Protein AF-A0A7Z0EJN1-F1 (afdb_monomer_lite)

Sequence (148 aa):
MDVLSELPLPDVAKEWEETRWDRFATDDEQQLLRGDILTHTDIHHNNVLVSPVRMWVVDWEWPTRGSEAITPSALAVQLVAAGHSPAGAEGWLASGRVWKRCGREALNAFARANARMNRRFAGLRPDEQWLEAMAVAAESWSEHLERR
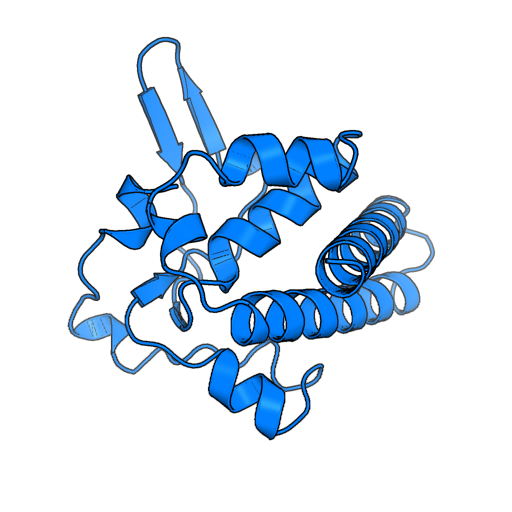
InterPro domains:
  IPR011009 Protein kinase-like domain superfamily [SSF56112] (21-67)

Secondary structure (DSSP, 8-state):
-HHHHTS---GGGTT-B--TTGGGS-HHHHHHH--SEEE-----GGGEEE-SS-EEE--TTS-EEE-TTHHHHHHHHHHHHTT--HHHHHHHHTTSHHHHHS-HHHHHHHHHHHHHHHHHHHHH-TT-HHHHHHHHHHHHHHHHHHT-

pLDDT: mean 94.11, std 5.18, range [67.44, 98.75]

Radius of gyration: 14.67 Å; chains: 1; bounding box: 41×35×40 Å

Foldseek 3Di:
DQVQQPDAQDPVQQPQWDCPLVVLFDPVLSVLFAAATKDQQPDADVQWDDDPVDIGGDDSVRIHHTHLLRRLLVQLLRVVLVPDQLVRSCVVVVVHPSSVPRDLSNNLSNLRSQLSVLVVVCVVPVVPVSSVSSNVSSVSNNVVSVVD

Structure (mmCIF, N/CA/C/O backbone):
data_AF-A0A7Z0EJN1-F1
#
_entry.id   AF-A0A7Z0EJN1-F1
#
loop_
_atom_site.group_PDB
_atom_site.id
_atom_site.type_symbol
_atom_site.label_atom_id
_atom_site.label_alt_id
_atom_site.label_comp_id
_atom_site.label_asym_id
_atom_site.label_entity_id
_atom_site.label_seq_id
_atom_site.pdbx_PDB_ins_code
_atom_site.Cartn_x
_atom_site.Cartn_y
_atom_site.Cartn_z
_atom_site.occupancy
_atom_site.B_iso_or_equiv
_atom_site.auth_seq_id
_atom_site.auth_comp_id
_atom_site.auth_asym_id
_atom_site.auth_atom_id
_atom_site.pdbx_PDB_model_num
ATOM 1 N N . MET A 1 1 ? 9.449 2.425 -7.192 1.00 67.44 1 MET A N 1
ATOM 2 C CA . MET A 1 1 ? 8.091 1.891 -7.420 1.00 67.44 1 MET A CA 1
ATOM 3 C C . MET A 1 1 ? 7.922 1.383 -8.835 1.00 67.44 1 MET A C 1
ATOM 5 O O . MET A 1 1 ? 7.651 0.204 -8.970 1.00 67.44 1 MET A O 1
ATOM 9 N N . ASP A 1 2 ? 8.181 2.199 -9.859 1.00 78.12 2 ASP A N 1
ATOM 10 C CA . ASP A 1 2 ? 7.973 1.793 -11.261 1.00 78.12 2 ASP A CA 1
ATOM 11 C C . ASP A 1 2 ? 8.635 0.467 -11.645 1.00 78.12 2 ASP A C 1
ATOM 13 O O . ASP A 1 2 ? 7.971 -0.394 -12.204 1.00 78.12 2 ASP A O 1
ATOM 17 N N . VAL A 1 3 ? 9.889 0.249 -11.238 1.00 80.31 3 VAL A N 1
ATOM 18 C CA . VAL A 1 3 ? 10.601 -1.012 -11.510 1.00 80.31 3 VAL A CA 1
ATOM 19 C C . VAL A 1 3 ? 9.893 -2.237 -10.916 1.00 80.31 3 VAL A C 1
ATOM 21 O O . VAL A 1 3 ? 9.900 -3.286 -11.543 1.00 80.31 3 VAL A O 1
ATOM 24 N N . LEU A 1 4 ? 9.279 -2.125 -9.731 1.00 77.00 4 LEU A N 1
ATOM 25 C CA . LEU A 1 4 ? 8.611 -3.257 -9.071 1.00 77.00 4 LEU A CA 1
ATOM 26 C C . LEU A 1 4 ? 7.323 -3.641 -9.790 1.00 77.00 4 LEU A C 1
ATOM 28 O O . LEU A 1 4 ? 7.067 -4.815 -10.007 1.00 77.00 4 LEU A O 1
ATOM 32 N N . SER A 1 5 ? 6.522 -2.654 -10.174 1.00 75.81 5 SER A N 1
ATOM 33 C CA . SER A 1 5 ? 5.254 -2.904 -10.863 1.00 75.81 5 SER A CA 1
ATOM 34 C C . SER A 1 5 ? 5.429 -3.225 -12.347 1.00 75.81 5 SER A C 1
ATOM 36 O O . SER A 1 5 ? 4.481 -3.657 -12.987 1.00 75.81 5 SER A O 1
ATOM 38 N N . GLU A 1 6 ? 6.613 -2.980 -12.911 1.00 84.19 6 GLU A N 1
ATOM 39 C CA . GLU A 1 6 ? 6.986 -3.407 -14.265 1.00 84.19 6 GLU A CA 1
ATOM 40 C C . GLU A 1 6 ? 7.552 -4.836 -14.291 1.00 84.19 6 GLU A C 1
ATOM 42 O O . GLU A 1 6 ? 7.814 -5.364 -15.373 1.00 84.19 6 GLU A O 1
ATOM 47 N N . LEU A 1 7 ? 7.733 -5.482 -13.130 1.00 86.50 7 LEU A N 1
ATOM 48 C CA . LEU A 1 7 ? 8.106 -6.891 -13.094 1.00 86.50 7 LEU A CA 1
ATOM 49 C C . LEU A 1 7 ? 7.006 -7.725 -13.767 1.00 86.50 7 LEU A C 1
ATOM 51 O O . LEU A 1 7 ? 5.831 -7.582 -13.416 1.00 86.50 7 LEU A O 1
ATOM 55 N N . PRO A 1 8 ? 7.362 -8.610 -14.715 1.00 90.06 8 PRO A N 1
ATOM 56 C CA . PRO A 1 8 ? 6.383 -9.505 -15.304 1.00 90.06 8 PRO A CA 1
ATOM 57 C C . PRO A 1 8 ? 5.829 -10.416 -14.213 1.00 90.06 8 PRO A C 1
ATOM 59 O O . PRO A 1 8 ? 6.583 -10.889 -13.362 1.00 90.06 8 PRO A O 1
ATOM 62 N N . LEU A 1 9 ? 4.529 -10.695 -14.266 1.00 93.38 9 LEU A N 1
ATOM 63 C CA . LEU A 1 9 ? 3.914 -11.710 -13.423 1.00 93.38 9 LEU A CA 1
ATOM 64 C C . LEU A 1 9 ? 4.461 -13.095 -13.823 1.00 93.38 9 LEU A C 1
ATOM 66 O O . LEU A 1 9 ? 4.183 -13.550 -14.938 1.00 93.38 9 LEU A O 1
ATOM 70 N N . PRO A 1 10 ? 5.230 -13.782 -12.957 1.00 92.94 10 PRO A N 1
ATOM 71 C CA . PRO A 1 10 ? 5.750 -15.107 -13.274 1.00 92.94 10 PRO A CA 1
ATOM 72 C C . PRO A 1 10 ? 4.619 -16.135 -13.363 1.00 92.94 10 PRO A C 1
ATOM 74 O O . PRO A 1 10 ? 3.640 -16.037 -12.626 1.00 92.94 10 PRO A O 1
ATOM 77 N N . ASP A 1 11 ? 4.777 -17.169 -14.195 1.00 95.31 11 ASP A N 1
ATOM 78 C CA . ASP A 1 11 ? 3.752 -18.212 -14.363 1.00 95.31 11 ASP A CA 1
ATOM 79 C C . ASP A 1 11 ? 3.346 -18.863 -13.037 1.00 95.31 11 ASP A C 1
ATOM 81 O O . ASP A 1 11 ? 2.161 -19.068 -12.787 1.00 95.31 11 ASP A O 1
ATOM 85 N N . VAL A 1 12 ? 4.321 -19.108 -12.157 1.00 94.31 12 VAL A N 1
ATOM 86 C CA . VAL A 1 12 ? 4.087 -19.695 -10.831 1.00 94.31 12 VAL A CA 1
ATOM 87 C C . VAL A 1 12 ? 3.213 -18.811 -9.931 1.00 94.31 12 VAL A C 1
ATOM 89 O O . VAL A 1 12 ? 2.512 -19.329 -9.072 1.00 94.31 12 VAL A O 1
ATOM 92 N N . ALA A 1 13 ? 3.213 -17.492 -10.151 1.00 94.50 13 ALA A N 1
ATOM 93 C CA . ALA A 1 13 ? 2.480 -16.528 -9.335 1.00 94.50 13 ALA A CA 1
ATOM 94 C C . ALA A 1 13 ? 1.059 -16.245 -9.841 1.00 94.50 13 ALA A C 1
ATOM 96 O O . ALA A 1 13 ? 0.307 -15.526 -9.186 1.00 94.50 13 ALA A O 1
ATOM 97 N N . LYS A 1 14 ? 0.661 -16.802 -10.994 1.00 94.62 14 LYS A N 1
ATOM 98 C CA . LYS A 1 14 ? -0.673 -16.576 -11.574 1.00 94.62 14 LYS A CA 1
ATOM 99 C C . LYS A 1 14 ? -1.802 -17.025 -10.646 1.00 94.62 14 LYS A C 1
ATOM 101 O O . LYS A 1 14 ? -2.846 -16.381 -10.599 1.00 94.62 14 LYS A O 1
ATOM 106 N N . GLU A 1 15 ? -1.579 -18.084 -9.877 1.00 95.75 15 GLU A N 1
ATOM 107 C CA . GLU A 1 15 ? -2.565 -18.624 -8.935 1.00 95.75 15 GLU A CA 1
ATOM 108 C C . GLU A 1 15 ? -2.493 -17.976 -7.542 1.00 95.75 15 GLU A C 1
ATOM 110 O O . GLU A 1 15 ? -3.348 -18.237 -6.700 1.00 95.75 15 GLU A O 1
ATOM 115 N N . TRP A 1 16 ? -1.512 -17.103 -7.281 1.00 96.12 16 TRP A N 1
ATOM 116 C CA . TRP A 1 16 ? -1.318 -16.452 -5.979 1.00 96.12 16 TRP A CA 1
ATOM 117 C C . TRP A 1 16 ? -2.203 -15.215 -5.834 1.00 96.12 16 TRP A C 1
ATOM 119 O O . TRP A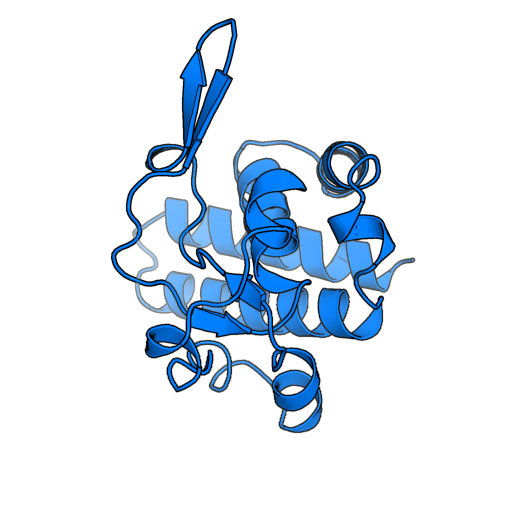 1 16 ? -1.704 -14.120 -5.594 1.00 96.12 16 TRP A O 1
ATOM 129 N N . GLU A 1 17 ? -3.510 -15.358 -6.041 1.00 96.75 17 GLU A N 1
ATOM 130 C CA . GLU A 1 17 ? -4.440 -14.234 -5.931 1.00 96.75 17 GLU A CA 1
ATOM 131 C C . GLU A 1 17 ? -4.414 -13.609 -4.529 1.00 96.75 17 GLU A C 1
ATOM 133 O O . GLU A 1 17 ? -4.500 -14.297 -3.508 1.00 96.75 17 GLU A O 1
ATOM 138 N N . GLU A 1 18 ? -4.309 -12.284 -4.481 1.00 96.50 18 GLU A N 1
ATOM 139 C CA . GLU A 1 18 ? -4.331 -11.547 -3.229 1.00 96.50 18 GLU A CA 1
ATOM 140 C C . GLU A 1 18 ? -5.730 -11.517 -2.604 1.00 96.50 18 GLU A C 1
ATOM 142 O O . GLU A 1 18 ? -6.658 -10.942 -3.175 1.00 96.50 18 GLU A O 1
ATOM 147 N N . THR A 1 19 ? -5.853 -12.067 -1.393 1.00 96.75 19 THR A N 1
ATOM 148 C CA . THR A 1 19 ? -7.133 -12.205 -0.670 1.00 96.75 19 THR A CA 1
ATOM 149 C C . THR A 1 19 ? -7.093 -11.747 0.794 1.00 96.75 19 THR A C 1
ATOM 151 O O . THR A 1 19 ? -8.106 -11.777 1.494 1.00 96.75 19 THR A O 1
ATOM 154 N N . ARG A 1 20 ? -5.953 -11.286 1.326 1.00 95.50 20 ARG A N 1
ATOM 155 C CA . ARG A 1 20 ? -5.835 -10.934 2.757 1.00 95.50 20 ARG A CA 1
ATOM 156 C C . ARG A 1 20 ? -6.663 -9.719 3.146 1.00 95.50 20 ARG A C 1
ATOM 158 O O . ARG A 1 20 ? -7.128 -9.646 4.284 1.00 95.50 20 ARG A O 1
ATOM 165 N N . TRP A 1 21 ? -6.871 -8.789 2.216 1.00 97.19 21 TRP A N 1
ATOM 166 C CA . TRP A 1 21 ? -7.732 -7.629 2.442 1.00 97.19 21 TRP A CA 1
ATOM 167 C C . TRP A 1 21 ? -9.227 -7.947 2.318 1.00 97.19 21 TRP A C 1
ATOM 169 O O . TRP A 1 21 ? -10.033 -7.123 2.742 1.00 97.19 21 TRP A O 1
ATOM 179 N N . ASP A 1 22 ? -9.621 -9.136 1.842 1.00 97.81 22 ASP A N 1
ATOM 180 C CA . ASP A 1 22 ? -11.029 -9.473 1.572 1.00 97.81 22 ASP A CA 1
ATOM 181 C 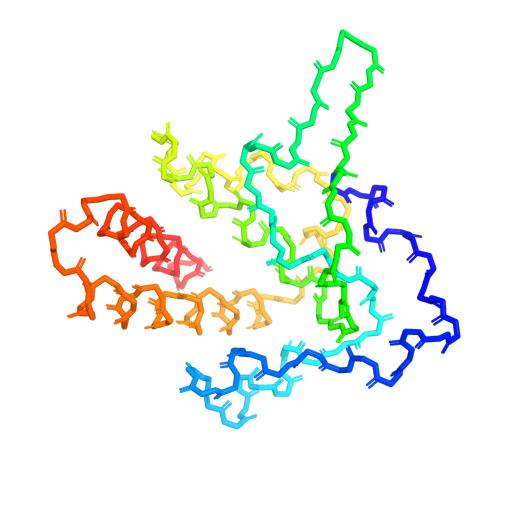C . ASP A 1 22 ? -11.904 -9.375 2.822 1.00 97.81 22 ASP A C 1
ATOM 183 O O . ASP A 1 22 ? -13.011 -8.851 2.783 1.00 97.81 22 ASP A O 1
ATOM 187 N N . ARG A 1 23 ? -11.374 -9.778 3.983 1.00 97.81 23 ARG A N 1
ATOM 188 C CA . ARG A 1 23 ? -12.083 -9.676 5.276 1.00 97.81 23 ARG A CA 1
ATOM 189 C C . ARG A 1 23 ? -12.339 -8.236 5.730 1.00 97.81 23 ARG A C 1
ATOM 191 O O . ARG A 1 23 ? -13.039 -8.024 6.720 1.00 97.81 23 ARG A O 1
ATOM 198 N N . PHE A 1 24 ? -11.736 -7.267 5.054 1.00 98.38 24 PHE A N 1
ATOM 199 C CA . PHE A 1 24 ? -11.794 -5.843 5.361 1.00 98.38 24 PHE A CA 1
ATOM 200 C C . PHE A 1 24 ? -12.358 -5.023 4.193 1.00 98.38 24 PHE A C 1
ATOM 202 O O . PHE A 1 24 ? -12.452 -3.800 4.306 1.00 98.38 24 PHE A O 1
ATOM 209 N N . ALA A 1 25 ? -12.758 -5.675 3.103 1.00 98.06 25 ALA A N 1
ATOM 210 C CA . ALA A 1 25 ? -13.258 -5.061 1.881 1.00 98.06 25 ALA A CA 1
ATOM 211 C C . ALA A 1 25 ? -14.692 -5.532 1.590 1.00 98.06 25 ALA A C 1
ATOM 213 O O . ALA A 1 25 ? -15.050 -6.676 1.872 1.00 98.06 25 ALA A O 1
ATOM 214 N N . THR A 1 26 ? -15.518 -4.657 1.017 1.00 98.19 26 THR A N 1
ATOM 215 C CA . THR A 1 26 ? -16.793 -5.077 0.413 1.00 98.19 26 THR A CA 1
ATOM 216 C C . THR A 1 26 ? -16.538 -5.926 -0.833 1.00 98.19 26 THR A C 1
ATOM 218 O O . THR A 1 26 ? -15.440 -5.893 -1.383 1.00 98.19 26 THR A O 1
ATOM 221 N N . ASP A 1 27 ? -17.545 -6.651 -1.318 1.00 97.44 27 ASP A N 1
ATOM 222 C CA . ASP A 1 27 ? -17.404 -7.466 -2.534 1.00 97.44 27 ASP A CA 1
ATOM 223 C C . ASP A 1 27 ? -16.978 -6.620 -3.753 1.00 97.44 27 ASP A C 1
ATOM 225 O O . ASP A 1 27 ? -16.110 -7.030 -4.522 1.00 97.44 27 ASP A O 1
ATOM 229 N N . ASP A 1 28 ? -17.508 -5.398 -3.884 1.00 97.44 28 ASP A N 1
ATOM 230 C CA . ASP A 1 28 ? -17.104 -4.453 -4.936 1.00 97.44 28 ASP A CA 1
ATOM 231 C C . ASP A 1 28 ? -15.649 -3.986 -4.766 1.00 97.44 28 ASP A C 1
ATOM 233 O O . ASP A 1 28 ? -14.891 -3.909 -5.734 1.00 97.44 28 ASP A O 1
ATOM 237 N N . GLU A 1 29 ? -15.228 -3.695 -3.529 1.00 97.81 29 GLU A N 1
ATOM 238 C CA . GLU A 1 29 ? -13.842 -3.321 -3.234 1.00 97.81 29 GLU A CA 1
ATOM 239 C C . GLU A 1 29 ? -12.891 -4.487 -3.538 1.00 97.81 29 GLU A C 1
ATOM 241 O O . GLU A 1 29 ? -11.845 -4.258 -4.139 1.00 97.81 29 GLU A O 1
ATOM 246 N N . GLN A 1 30 ? -13.256 -5.730 -3.203 1.00 98.00 30 GLN A N 1
ATOM 247 C CA . GLN A 1 30 ? -12.448 -6.922 -3.489 1.00 98.00 30 GLN A CA 1
ATOM 248 C C . GLN A 1 30 ? -12.138 -7.050 -4.982 1.00 98.00 30 GLN A C 1
ATOM 250 O O . GLN A 1 30 ? -10.979 -7.257 -5.343 1.00 98.00 30 GLN A O 1
ATOM 255 N N . GLN A 1 31 ? -13.133 -6.849 -5.854 1.00 97.31 31 GLN A N 1
ATOM 256 C CA . GLN A 1 31 ? -12.934 -6.887 -7.309 1.00 97.31 31 GLN A CA 1
ATOM 257 C C . GLN A 1 31 ? -11.907 -5.849 -7.782 1.00 97.31 31 GLN A C 1
ATOM 259 O O . GLN A 1 31 ? -11.103 -6.134 -8.666 1.00 97.31 31 GLN A O 1
ATOM 264 N N . LEU A 1 32 ? -11.869 -4.669 -7.156 1.00 97.31 32 LEU A N 1
ATOM 265 C CA . LEU A 1 32 ? -10.886 -3.619 -7.455 1.00 97.31 32 LEU A CA 1
ATOM 266 C C . LEU A 1 32 ? -9.472 -3.933 -6.931 1.00 97.31 32 LEU A C 1
ATOM 268 O O . LEU A 1 32 ? -8.494 -3.332 -7.391 1.00 97.31 32 LEU A O 1
ATOM 272 N N . LEU A 1 33 ? -9.354 -4.843 -5.958 1.00 96.81 33 LEU A N 1
ATOM 273 C CA . LEU A 1 33 ? -8.070 -5.321 -5.432 1.00 96.81 33 LEU A CA 1
ATOM 274 C C . LEU A 1 33 ? -7.498 -6.487 -6.237 1.00 96.81 33 LEU A C 1
ATOM 276 O O . LEU A 1 33 ? -6.296 -6.758 -6.145 1.00 96.81 33 LEU A O 1
ATOM 280 N N . ARG A 1 34 ? -8.325 -7.139 -7.060 1.00 96.00 34 ARG A N 1
ATOM 281 C CA . ARG A 1 34 ? -7.848 -8.090 -8.062 1.00 96.00 34 ARG A CA 1
ATOM 282 C C . ARG A 1 34 ? -7.081 -7.362 -9.166 1.00 96.00 34 ARG A C 1
ATOM 284 O O . ARG A 1 34 ? -7.276 -6.177 -9.428 1.00 96.00 34 ARG A O 1
ATOM 291 N N . GLY A 1 35 ? -6.155 -8.074 -9.792 1.00 93.62 35 GLY A N 1
ATOM 292 C CA . GLY A 1 35 ? -5.310 -7.545 -10.856 1.00 93.62 35 GLY A CA 1
ATOM 293 C C . GLY A 1 35 ? -4.289 -8.577 -11.311 1.00 93.62 35 GLY A C 1
ATOM 294 O O . GLY A 1 35 ? -4.307 -9.708 -10.838 1.00 93.62 35 GLY A O 1
ATOM 295 N N . ASP A 1 36 ? -3.408 -8.181 -12.226 1.00 93.12 36 ASP A N 1
ATOM 296 C CA . ASP A 1 36 ? -2.480 -9.095 -12.908 1.00 93.12 36 ASP A CA 1
ATOM 297 C C . ASP A 1 36 ? -1.006 -8.716 -12.739 1.00 93.12 36 ASP A C 1
ATOM 299 O O . ASP A 1 36 ? -0.150 -9.168 -13.500 1.00 93.12 36 ASP A O 1
ATOM 303 N N . ILE A 1 37 ? -0.685 -7.901 -11.735 1.00 92.62 37 ILE A N 1
ATOM 304 C CA . ILE A 1 37 ? 0.706 -7.569 -11.422 1.00 92.62 37 ILE A CA 1
ATOM 305 C C . ILE A 1 37 ? 1.200 -8.324 -10.191 1.00 92.62 37 ILE A C 1
ATOM 307 O O . ILE A 1 37 ? 0.437 -8.636 -9.275 1.00 92.62 37 ILE A O 1
ATOM 311 N N . LEU A 1 38 ? 2.507 -8.580 -10.159 1.00 94.12 38 LEU A N 1
ATOM 312 C CA . LEU A 1 38 ? 3.180 -9.089 -8.974 1.00 94.12 38 LEU A CA 1
ATOM 313 C C . LEU A 1 38 ? 3.283 -7.973 -7.928 1.00 94.12 38 LEU A C 1
ATOM 315 O O . LEU A 1 38 ? 3.808 -6.891 -8.197 1.00 94.12 38 LEU A O 1
ATOM 319 N N . THR A 1 39 ? 2.806 -8.241 -6.720 1.00 93.12 39 THR A N 1
ATOM 320 C CA . THR A 1 39 ? 2.833 -7.305 -5.597 1.00 93.12 39 THR A CA 1
ATOM 321 C C . THR A 1 39 ? 3.699 -7.849 -4.468 1.00 93.12 39 THR A C 1
ATOM 323 O O . THR A 1 39 ? 3.732 -9.052 -4.220 1.00 93.12 39 THR A O 1
ATOM 326 N N . HIS A 1 40 ? 4.433 -6.957 -3.796 1.00 92.31 40 HIS A N 1
ATOM 327 C CA . HIS A 1 40 ? 5.281 -7.328 -2.655 1.00 92.31 40 HIS A CA 1
ATOM 328 C C . HIS A 1 40 ? 4.459 -7.566 -1.390 1.00 92.31 40 HIS A C 1
ATOM 330 O O . HIS A 1 40 ? 4.723 -8.479 -0.623 1.00 92.31 40 HIS A O 1
ATOM 336 N N . THR A 1 41 ? 3.453 -6.712 -1.184 1.00 91.94 41 THR A N 1
ATOM 337 C CA . THR A 1 41 ? 2.466 -6.719 -0.091 1.00 91.94 41 THR A CA 1
ATOM 338 C C . THR A 1 41 ? 2.950 -6.511 1.339 1.00 91.94 41 THR A C 1
ATOM 340 O O . THR A 1 41 ? 2.143 -6.099 2.165 1.00 91.94 41 THR A O 1
ATOM 343 N N . ASP A 1 42 ? 4.238 -6.702 1.612 1.00 92.62 42 ASP A N 1
ATOM 344 C CA . ASP A 1 42 ? 4.839 -6.410 2.918 1.00 92.62 42 ASP A CA 1
ATOM 345 C C . ASP A 1 42 ? 5.906 -5.308 2.831 1.00 92.62 42 ASP A C 1
ATOM 347 O O . ASP A 1 42 ? 7.084 -5.485 3.139 1.00 92.62 42 ASP A O 1
ATOM 351 N N . ILE A 1 43 ? 5.523 -4.160 2.262 1.00 92.00 43 ILE A N 1
ATOM 352 C CA . ILE A 1 43 ? 6.448 -3.037 2.092 1.00 92.00 43 ILE A CA 1
ATOM 353 C C . ILE A 1 43 ? 6.539 -2.227 3.394 1.00 92.00 43 ILE A C 1
ATOM 355 O O . ILE A 1 43 ? 5.567 -1.615 3.835 1.00 92.00 43 ILE A O 1
ATOM 359 N N . HIS A 1 44 ? 7.727 -2.194 3.994 1.00 92.81 44 HIS A N 1
ATOM 360 C CA . HIS A 1 44 ? 8.079 -1.333 5.125 1.00 92.81 44 HIS A CA 1
ATOM 361 C C . HIS A 1 44 ? 9.589 -1.063 5.144 1.00 92.81 44 HIS A C 1
ATOM 363 O O . HIS A 1 44 ? 10.350 -1.651 4.378 1.00 92.81 44 HIS A O 1
ATOM 369 N N . HIS A 1 45 ? 10.036 -0.148 6.007 1.00 91.38 45 HIS A N 1
ATOM 370 C CA . HIS A 1 45 ? 11.413 0.364 5.998 1.00 91.38 45 HIS A CA 1
ATOM 371 C C . HIS A 1 45 ? 12.502 -0.716 6.156 1.00 91.38 45 HIS A C 1
ATOM 373 O O . HIS A 1 45 ? 13.563 -0.576 5.558 1.00 91.38 45 HIS A O 1
ATOM 379 N N . ASN A 1 46 ? 12.250 -1.804 6.893 1.00 93.62 46 ASN A N 1
ATOM 380 C CA . ASN A 1 46 ? 13.226 -2.899 7.033 1.00 93.62 46 ASN A CA 1
ATOM 381 C C . ASN A 1 46 ? 13.376 -3.742 5.753 1.00 93.62 46 ASN A C 1
ATOM 383 O O . ASN A 1 46 ? 14.429 -4.340 5.552 1.00 93.62 46 ASN A O 1
ATOM 387 N N . ASN A 1 47 ? 12.375 -3.725 4.866 1.00 95.69 47 ASN A N 1
ATOM 388 C CA . ASN A 1 47 ? 12.385 -4.456 3.594 1.00 95.69 47 ASN A CA 1
ATOM 389 C C . ASN A 1 47 ? 12.883 -3.594 2.422 1.00 95.69 47 ASN A C 1
ATOM 391 O O . ASN A 1 47 ? 12.867 -4.026 1.267 1.00 95.69 47 ASN A O 1
ATOM 395 N N . VAL A 1 48 ? 13.359 -2.373 2.701 1.00 92.56 48 VAL A N 1
ATOM 396 C CA . VAL A 1 48 ? 13.911 -1.454 1.701 1.00 92.56 48 VAL A CA 1
ATOM 397 C C . VAL A 1 48 ? 15.347 -1.093 2.060 1.00 92.56 48 VAL A C 1
ATOM 399 O O . VAL A 1 48 ? 15.609 -0.305 2.965 1.00 92.56 48 VAL A O 1
ATOM 402 N N . LEU A 1 49 ? 16.297 -1.625 1.294 1.00 93.94 49 LEU A N 1
ATOM 403 C CA . LEU A 1 49 ? 17.710 -1.285 1.438 1.00 93.94 49 LEU A CA 1
ATOM 404 C C . LEU A 1 49 ? 18.056 -0.157 0.473 1.00 93.94 49 LEU A C 1
ATOM 406 O O . LEU A 1 49 ? 17.757 -0.239 -0.720 1.00 93.94 49 LEU A O 1
ATOM 410 N N . VAL A 1 50 ? 18.720 0.885 0.966 1.00 92.31 50 VAL A N 1
ATOM 411 C CA . VAL A 1 50 ? 19.107 2.050 0.163 1.00 92.31 50 VAL A CA 1
ATOM 412 C C . VAL A 1 50 ? 20.623 2.204 0.179 1.00 92.31 50 VAL A C 1
ATOM 414 O O . VAL A 1 50 ? 21.258 2.185 1.228 1.00 92.31 50 VAL A O 1
ATOM 417 N N . SER A 1 51 ? 21.207 2.379 -1.002 1.00 93.50 51 SER A N 1
ATOM 418 C CA . SER A 1 51 ? 22.595 2.810 -1.193 1.00 93.50 51 SER A CA 1
ATOM 419 C C . SER A 1 51 ? 22.624 4.089 -2.034 1.00 93.50 51 SER A C 1
ATOM 421 O O . SER A 1 51 ? 21.614 4.422 -2.657 1.00 93.50 51 SER A O 1
ATOM 423 N N . PRO A 1 52 ? 23.776 4.776 -2.144 1.00 93.56 52 PRO A N 1
ATOM 424 C CA . PRO A 1 52 ? 23.876 5.999 -2.941 1.00 93.56 52 PRO A CA 1
ATOM 425 C C . PRO A 1 52 ? 23.480 5.847 -4.419 1.00 93.56 52 PRO A C 1
ATOM 427 O O . PRO A 1 52 ? 23.148 6.839 -5.058 1.00 93.56 52 PRO A O 1
ATOM 430 N N . VAL A 1 53 ? 23.531 4.630 -4.974 1.00 92.31 53 VAL A N 1
ATOM 431 C CA . VAL A 1 53 ? 23.327 4.381 -6.414 1.00 92.31 53 VAL A CA 1
ATOM 432 C C . VAL A 1 53 ? 22.139 3.479 -6.730 1.00 92.31 53 VAL A C 1
ATOM 434 O O . VAL A 1 53 ? 21.737 3.386 -7.888 1.00 92.31 53 VAL A O 1
ATOM 437 N N . ARG A 1 54 ? 21.586 2.775 -5.737 1.00 89.44 54 ARG A N 1
ATOM 438 C CA . ARG A 1 54 ? 20.481 1.832 -5.950 1.00 89.44 54 ARG A CA 1
ATOM 439 C C . ARG A 1 54 ? 19.700 1.547 -4.678 1.00 89.44 54 ARG A C 1
ATOM 441 O O . ARG A 1 54 ? 20.225 1.660 -3.571 1.00 89.44 54 ARG A O 1
ATOM 448 N N . MET A 1 55 ? 18.475 1.087 -4.883 1.00 90.19 55 MET A N 1
ATOM 449 C CA . MET A 1 55 ? 17.581 0.568 -3.858 1.00 90.19 55 MET A CA 1
ATOM 450 C C . MET A 1 55 ? 17.307 -0.913 -4.129 1.00 90.19 55 MET A C 1
ATOM 452 O O . MET A 1 55 ? 17.274 -1.336 -5.289 1.00 90.19 55 MET A O 1
ATOM 456 N N . TRP A 1 56 ? 17.087 -1.686 -3.073 1.00 92.00 56 TRP A N 1
ATOM 457 C CA . TRP A 1 56 ? 16.599 -3.057 -3.145 1.00 92.00 56 TRP A CA 1
ATOM 458 C C . TRP A 1 56 ? 15.323 -3.181 -2.332 1.00 92.00 56 TRP A C 1
ATOM 460 O O . TRP A 1 56 ? 15.234 -2.620 -1.243 1.00 92.00 56 TRP A O 1
ATOM 470 N N . VAL A 1 57 ? 14.379 -3.954 -2.858 1.00 92.31 57 VAL A N 1
ATOM 471 C CA . VAL A 1 57 ? 13.267 -4.489 -2.076 1.00 92.31 57 VAL A CA 1
ATOM 472 C C . VAL A 1 57 ? 13.562 -5.960 -1.839 1.00 92.31 57 VAL A C 1
ATOM 474 O O . VAL A 1 57 ? 13.801 -6.705 -2.795 1.00 92.31 57 VAL A O 1
ATOM 477 N N . VAL A 1 58 ? 13.646 -6.322 -0.568 1.00 94.44 58 VAL A N 1
ATOM 478 C CA . VAL A 1 58 ? 13.999 -7.658 -0.081 1.00 94.44 58 VAL A CA 1
ATOM 479 C C . VAL A 1 58 ? 12.799 -8.271 0.632 1.00 94.44 58 VAL A C 1
ATOM 481 O O . VAL A 1 58 ? 11.805 -7.586 0.809 1.00 94.44 58 VAL A O 1
ATOM 484 N N . ASP A 1 59 ? 12.931 -9.527 1.057 1.00 94.44 59 ASP A N 1
ATOM 485 C CA . ASP A 1 59 ? 11.868 -10.271 1.744 1.00 94.44 59 ASP A CA 1
ATOM 486 C C . ASP A 1 59 ? 10.628 -10.531 0.869 1.00 94.44 59 ASP A C 1
ATOM 488 O O . ASP A 1 59 ? 9.504 -10.109 1.122 1.00 94.44 59 ASP A O 1
ATOM 492 N N . TRP A 1 60 ? 10.863 -11.282 -0.208 1.00 92.81 60 TRP A N 1
ATOM 493 C CA . TRP A 1 60 ? 9.823 -11.760 -1.120 1.00 92.81 60 TRP A CA 1
ATOM 494 C C . TRP A 1 60 ? 9.207 -13.077 -0.639 1.00 92.81 60 TRP A C 1
ATOM 496 O O . TRP A 1 60 ? 8.961 -13.973 -1.446 1.00 92.81 60 TRP A O 1
ATOM 506 N N . GLU A 1 61 ? 8.996 -13.237 0.665 1.00 91.25 61 GLU A N 1
ATOM 507 C CA . GLU A 1 61 ? 8.379 -14.452 1.196 1.00 91.25 61 GLU A CA 1
ATOM 508 C C . GLU A 1 61 ? 6.867 -14.507 0.900 1.00 91.25 61 GLU A C 1
ATOM 510 O O . GLU A 1 61 ? 6.304 -15.596 0.807 1.00 91.25 61 GLU A O 1
ATOM 515 N N . TRP A 1 62 ? 6.201 -13.350 0.752 1.00 88.62 62 TRP A N 1
ATOM 516 C CA . TRP A 1 62 ? 4.736 -13.244 0.604 1.00 88.62 62 TRP A CA 1
ATOM 517 C C . TRP A 1 62 ? 4.270 -12.487 -0.664 1.00 88.62 62 TRP A C 1
ATOM 519 O O . TRP A 1 62 ? 3.422 -11.595 -0.577 1.00 88.62 62 TRP A O 1
ATOM 529 N N . PRO A 1 63 ? 4.791 -12.795 -1.867 1.00 93.81 63 PRO A N 1
ATOM 530 C CA . PRO A 1 63 ? 4.333 -12.161 -3.092 1.00 93.81 63 PRO A CA 1
ATOM 531 C C . PRO A 1 63 ? 2.963 -12.686 -3.518 1.00 93.81 63 PRO A C 1
ATOM 533 O O . PRO A 1 63 ? 2.685 -13.882 -3.435 1.00 93.81 63 PRO A O 1
ATOM 536 N N . THR A 1 64 ? 2.139 -11.806 -4.075 1.00 95.38 64 THR A N 1
ATOM 537 C CA . THR A 1 64 ? 0.832 -12.181 -4.630 1.00 95.38 64 THR A CA 1
ATOM 538 C C . THR A 1 64 ? 0.531 -11.431 -5.919 1.00 95.38 64 THR A C 1
ATOM 540 O O . THR A 1 64 ? 1.087 -10.365 -6.200 1.00 95.38 64 THR A O 1
ATOM 543 N N . ARG A 1 65 ? -0.360 -12.004 -6.725 1.00 96.50 65 ARG A N 1
ATOM 544 C CA . ARG A 1 65 ? -0.980 -11.368 -7.882 1.00 96.50 65 ARG A CA 1
ATOM 545 C C . ARG A 1 65 ? -2.141 -10.491 -7.412 1.00 96.50 65 ARG A C 1
ATOM 547 O O . ARG A 1 65 ? -3.072 -10.985 -6.776 1.00 96.50 65 ARG A O 1
ATOM 554 N N . GLY A 1 66 ? -2.107 -9.207 -7.754 1.00 95.56 66 GLY A N 1
ATOM 555 C CA . GLY A 1 66 ? -3.142 -8.262 -7.336 1.00 95.56 66 GLY A CA 1
ATOM 556 C C . GLY A 1 66 ? -3.148 -6.957 -8.123 1.00 95.56 66 GLY A C 1
ATOM 557 O O . GLY A 1 66 ? -2.547 -6.839 -9.191 1.00 95.56 66 GLY A O 1
ATOM 558 N N . SER A 1 67 ? -3.872 -5.974 -7.596 1.00 95.19 67 SER A N 1
ATOM 559 C CA . SER A 1 67 ? -4.026 -4.644 -8.189 1.00 95.19 67 SER A CA 1
ATOM 560 C C . SER A 1 67 ? -2.754 -3.789 -8.104 1.00 95.19 67 SER A C 1
ATOM 562 O O . SER A 1 67 ? -2.030 -3.806 -7.103 1.00 95.19 67 SER A O 1
ATOM 564 N N . GLU A 1 68 ? -2.535 -2.940 -9.119 1.00 93.19 68 GLU A N 1
ATOM 565 C CA . GLU A 1 68 ? -1.475 -1.913 -9.137 1.00 93.19 68 GLU A CA 1
ATOM 566 C C . GLU A 1 68 ? -1.554 -0.937 -7.956 1.00 93.19 68 GLU A C 1
ATOM 568 O O . GLU A 1 68 ? -0.540 -0.349 -7.578 1.00 93.19 68 GLU A O 1
ATOM 573 N N . ALA A 1 69 ? -2.724 -0.807 -7.324 1.00 94.44 69 ALA A N 1
ATOM 574 C CA . ALA A 1 69 ? -2.943 0.072 -6.181 1.00 94.44 69 ALA A CA 1
ATOM 575 C C . ALA A 1 69 ? -2.243 -0.389 -4.888 1.00 94.44 69 ALA A C 1
ATOM 577 O O . ALA A 1 69 ? -1.873 0.453 -4.070 1.00 94.44 69 ALA A O 1
ATOM 578 N N . ILE A 1 70 ? -2.021 -1.698 -4.705 1.00 94.69 70 ILE A N 1
ATOM 579 C CA . ILE A 1 70 ? -1.605 -2.286 -3.418 1.00 94.69 70 ILE A CA 1
ATOM 580 C C . ILE A 1 70 ? -0.261 -1.720 -2.950 1.00 94.69 70 ILE A C 1
ATOM 582 O O . ILE A 1 70 ? -0.164 -1.072 -1.908 1.00 94.69 70 ILE A O 1
ATOM 586 N N . THR A 1 71 ? 0.794 -1.937 -3.736 1.00 92.50 71 THR A N 1
ATOM 587 C CA . THR A 1 71 ? 2.160 -1.562 -3.344 1.00 92.50 71 THR A CA 1
ATOM 588 C C . THR A 1 71 ? 2.334 -0.047 -3.125 1.00 92.50 71 THR A C 1
ATOM 590 O O . THR A 1 71 ? 2.882 0.330 -2.087 1.00 92.50 71 THR A O 1
ATOM 593 N N . PRO A 1 72 ? 1.907 0.858 -4.036 1.00 92.69 72 PRO A N 1
ATOM 594 C CA . PRO A 1 72 ? 2.082 2.293 -3.819 1.00 92.69 72 PRO A CA 1
ATOM 595 C C . PRO A 1 72 ? 1.262 2.822 -2.641 1.00 92.69 72 PRO A C 1
ATOM 597 O O . PRO A 1 72 ? 1.778 3.640 -1.883 1.00 92.69 72 PRO A O 1
ATOM 600 N N . SER A 1 73 ? 0.027 2.356 -2.438 1.00 95.06 73 SER A N 1
ATOM 601 C CA . SER A 1 73 ? -0.765 2.791 -1.287 1.00 95.06 73 SER A CA 1
ATOM 602 C C . SER A 1 73 ? -0.216 2.248 0.034 1.00 95.06 73 SER A C 1
ATOM 604 O O . SER A 1 73 ? -0.195 2.987 1.014 1.00 95.06 73 SER A O 1
ATOM 606 N N . ALA A 1 74 ? 0.298 1.015 0.075 1.00 95.06 74 ALA A N 1
ATOM 607 C CA . ALA A 1 74 ? 0.981 0.496 1.261 1.00 95.06 74 ALA A CA 1
ATOM 608 C C . ALA A 1 74 ? 2.238 1.320 1.598 1.00 95.06 74 ALA A C 1
ATOM 610 O O . ALA A 1 74 ? 2.446 1.690 2.754 1.00 95.06 74 ALA A O 1
ATOM 611 N N . LEU A 1 75 ? 3.025 1.706 0.585 1.00 94.38 75 LEU A N 1
ATOM 612 C CA . LEU A 1 75 ? 4.164 2.609 0.770 1.00 94.38 75 LEU A CA 1
ATOM 613 C C . LEU A 1 75 ? 3.729 4.002 1.260 1.00 94.38 75 LEU A C 1
ATOM 615 O O . LEU A 1 75 ? 4.401 4.577 2.114 1.00 94.38 75 LEU A O 1
ATOM 619 N N . ALA A 1 76 ? 2.609 4.540 0.767 1.00 96.31 76 ALA A N 1
ATOM 620 C CA . ALA A 1 76 ? 2.073 5.819 1.238 1.00 96.31 76 ALA A CA 1
ATOM 621 C C . ALA A 1 76 ? 1.806 5.794 2.748 1.00 96.31 76 ALA A C 1
ATOM 623 O O . ALA A 1 76 ? 2.206 6.713 3.460 1.00 96.31 76 ALA A O 1
ATOM 624 N N . VAL A 1 77 ? 1.189 4.716 3.243 1.00 97.88 77 VAL A N 1
ATOM 625 C CA . VAL A 1 77 ? 0.920 4.534 4.675 1.00 97.88 77 VAL A CA 1
ATOM 626 C C . VAL A 1 77 ? 2.219 4.491 5.480 1.00 97.88 77 VAL A C 1
ATOM 628 O O . VAL A 1 77 ? 2.295 5.144 6.515 1.00 97.88 77 VAL A O 1
ATOM 631 N N . GLN A 1 78 ? 3.263 3.814 4.990 1.00 96.81 78 GLN A N 1
ATOM 632 C CA . GLN A 1 78 ? 4.577 3.803 5.649 1.00 96.81 78 GLN A CA 1
ATOM 633 C C . GLN A 1 78 ? 5.203 5.203 5.729 1.00 96.81 78 GLN A C 1
ATOM 635 O O . GLN A 1 78 ? 5.762 5.572 6.759 1.00 96.81 78 GLN A O 1
ATOM 640 N N . LEU A 1 79 ? 5.084 6.012 4.671 1.00 96.25 79 LEU A N 1
ATOM 641 C CA . LEU A 1 79 ? 5.567 7.397 4.680 1.00 96.25 79 LEU A CA 1
ATOM 642 C C . LEU A 1 79 ? 4.794 8.256 5.685 1.00 96.25 79 LEU A C 1
ATOM 644 O O . LEU A 1 79 ? 5.400 9.041 6.415 1.00 96.25 79 LEU A O 1
ATOM 648 N N . VAL A 1 80 ? 3.469 8.100 5.747 1.00 98.25 80 VAL A N 1
ATOM 649 C CA . VAL A 1 80 ? 2.633 8.822 6.715 1.00 98.25 80 VAL A CA 1
ATOM 650 C C . VAL A 1 80 ? 2.968 8.398 8.147 1.00 98.25 80 VAL A C 1
ATOM 652 O O . VAL A 1 80 ? 3.161 9.257 9.004 1.00 98.25 80 VAL A O 1
ATOM 655 N N . ALA A 1 81 ? 3.13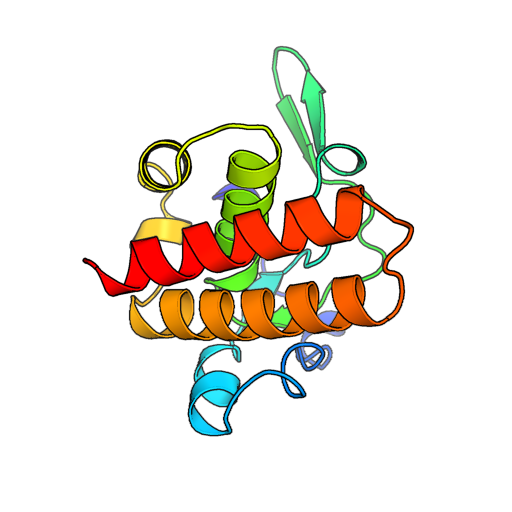9 7.098 8.399 1.00 96.44 81 ALA A N 1
ATOM 656 C CA . ALA A 1 81 ? 3.568 6.577 9.697 1.00 96.44 81 ALA A CA 1
ATOM 657 C C . ALA A 1 81 ? 4.967 7.083 10.101 1.00 96.44 81 ALA A C 1
ATOM 659 O O . ALA A 1 81 ? 5.228 7.305 11.280 1.00 96.44 81 ALA A O 1
ATOM 660 N N . ALA A 1 82 ? 5.848 7.335 9.128 1.00 94.75 82 ALA A N 1
ATOM 661 C CA . ALA A 1 82 ? 7.159 7.951 9.339 1.00 94.75 82 ALA A CA 1
ATOM 662 C C . ALA A 1 82 ? 7.114 9.485 9.533 1.00 94.75 82 ALA A C 1
ATOM 664 O O . ALA A 1 82 ? 8.163 10.114 9.675 1.00 94.75 82 ALA A O 1
ATOM 665 N N . GLY A 1 83 ? 5.925 10.101 9.548 1.00 96.12 83 GLY A N 1
ATOM 666 C CA . GLY A 1 83 ? 5.726 11.521 9.856 1.00 96.12 83 GLY A CA 1
ATOM 667 C C . GLY A 1 83 ? 5.512 12.436 8.647 1.00 96.12 83 GLY A C 1
ATOM 668 O O . GLY A 1 83 ? 5.406 13.652 8.818 1.00 96.12 83 GLY A O 1
ATOM 669 N N . HIS A 1 84 ? 5.423 11.903 7.426 1.00 97.38 84 HIS A N 1
ATOM 670 C CA . HIS A 1 84 ? 4.999 12.707 6.278 1.00 97.38 84 HIS A CA 1
ATOM 671 C C . HIS A 1 84 ? 3.494 13.010 6.339 1.00 97.38 84 HIS A C 1
ATOM 673 O O . HIS A 1 84 ? 2.695 12.215 6.825 1.00 97.38 84 HIS A O 1
ATOM 679 N N . SER A 1 85 ? 3.068 14.143 5.775 1.00 98.12 85 SER A N 1
ATOM 680 C CA . SER A 1 85 ? 1.638 14.369 5.537 1.00 98.12 85 SER A CA 1
ATOM 681 C C . SER A 1 85 ? 1.129 13.467 4.400 1.00 98.12 85 SER A C 1
ATOM 683 O O . SER A 1 85 ? 1.904 13.162 3.487 1.00 98.12 85 SER A O 1
ATOM 685 N N . PRO A 1 86 ? -0.168 13.098 4.365 1.00 98.12 86 PRO A N 1
ATOM 686 C CA . PRO A 1 86 ? -0.743 12.343 3.247 1.00 98.12 86 PRO A CA 1
ATOM 687 C C . PRO A 1 86 ? -0.509 13.003 1.880 1.00 98.12 86 PRO A C 1
ATOM 689 O O . PRO A 1 86 ? -0.116 12.340 0.924 1.00 98.12 86 PRO A O 1
ATOM 692 N N . ALA A 1 87 ? -0.639 14.331 1.799 1.00 97.50 87 ALA A N 1
ATOM 693 C CA . ALA A 1 87 ? -0.333 15.085 0.583 1.00 97.50 87 ALA A CA 1
ATOM 694 C C . ALA A 1 87 ? 1.157 15.016 0.200 1.00 97.50 87 ALA A C 1
ATOM 696 O O . ALA A 1 87 ? 1.489 14.942 -0.982 1.00 97.50 87 ALA A O 1
ATOM 697 N N . GLY A 1 88 ? 2.058 15.021 1.188 1.00 97.31 88 GLY A N 1
ATOM 698 C CA . GLY A 1 88 ? 3.488 14.824 0.966 1.00 97.31 88 GLY A CA 1
ATOM 699 C C . GLY A 1 88 ? 3.795 13.424 0.437 1.00 97.31 88 GLY A C 1
ATOM 700 O O . GLY A 1 88 ? 4.515 13.296 -0.550 1.00 97.31 88 GLY A O 1
ATOM 701 N N . ALA A 1 89 ? 3.207 12.388 1.042 1.00 96.50 89 ALA A N 1
ATOM 702 C CA . ALA A 1 89 ? 3.337 11.003 0.593 1.00 96.50 89 ALA A CA 1
ATOM 703 C C . ALA A 1 89 ? 2.811 10.817 -0.842 1.00 96.50 89 ALA A C 1
ATOM 705 O O . ALA A 1 89 ? 3.505 10.240 -1.679 1.00 96.50 89 ALA A O 1
ATOM 706 N N . GLU A 1 90 ? 1.642 11.380 -1.168 1.00 96.00 90 GLU A N 1
ATOM 707 C CA . GLU A 1 90 ? 1.133 11.385 -2.544 1.00 96.00 90 GLU A CA 1
ATOM 708 C C . GLU A 1 90 ? 2.096 12.109 -3.489 1.00 96.00 90 GLU A C 1
ATOM 710 O O . GLU A 1 90 ? 2.358 11.605 -4.572 1.00 96.00 90 GLU A O 1
ATOM 715 N N . GLY A 1 91 ? 2.669 13.250 -3.091 1.00 94.94 91 GLY A N 1
ATOM 716 C CA . GLY A 1 91 ? 3.637 13.990 -3.907 1.00 94.94 91 GLY A CA 1
ATOM 717 C C . GLY A 1 91 ? 4.859 13.156 -4.308 1.00 94.94 91 GLY A C 1
ATOM 718 O O . GLY A 1 91 ? 5.292 13.218 -5.460 1.00 94.94 91 GLY A O 1
ATOM 719 N N . TRP A 1 92 ? 5.371 12.323 -3.397 1.00 91.00 92 TRP A N 1
ATOM 720 C CA . TRP A 1 92 ? 6.445 11.369 -3.698 1.00 91.00 92 TRP A CA 1
ATOM 721 C C . TRP A 1 92 ? 6.013 10.326 -4.736 1.00 91.00 92 TRP A C 1
ATOM 723 O O . TRP A 1 92 ? 6.741 10.054 -5.695 1.00 91.00 92 TRP A O 1
ATOM 733 N N . LEU A 1 93 ? 4.813 9.767 -4.572 1.00 91.38 93 LEU A N 1
ATOM 734 C CA . LEU A 1 93 ? 4.286 8.701 -5.427 1.00 91.38 93 LEU A CA 1
ATOM 735 C C . LEU A 1 93 ? 3.815 9.203 -6.796 1.00 91.38 93 LEU A C 1
ATOM 737 O O . LEU A 1 93 ? 3.982 8.503 -7.793 1.00 91.38 93 LEU A O 1
ATOM 741 N N . ALA A 1 94 ? 3.288 10.426 -6.865 1.00 90.69 94 ALA A N 1
ATOM 742 C CA . ALA A 1 94 ? 2.644 11.002 -8.042 1.00 90.69 94 ALA A CA 1
ATOM 743 C C . ALA A 1 94 ? 3.581 11.185 -9.239 1.00 90.69 94 ALA A C 1
ATOM 745 O O . ALA A 1 94 ? 3.125 11.312 -10.378 1.00 90.69 94 ALA A O 1
ATOM 746 N N . SER A 1 95 ? 4.893 11.182 -9.006 1.00 85.12 95 SER A N 1
ATOM 747 C CA . SER A 1 95 ? 5.888 11.201 -10.076 1.00 85.12 95 SER A CA 1
ATOM 748 C C . SER A 1 95 ? 5.962 9.868 -10.841 1.00 85.12 95 SER A C 1
ATOM 750 O O . SER A 1 95 ? 6.214 9.882 -12.052 1.00 85.12 95 SER A O 1
ATOM 752 N N . GLY A 1 96 ? 5.674 8.745 -10.170 1.00 85.94 96 GLY A N 1
ATOM 753 C CA . GLY A 1 96 ? 5.799 7.388 -10.700 1.00 85.94 96 GLY A CA 1
ATOM 754 C C . GLY A 1 96 ? 4.741 7.033 -11.743 1.00 85.94 96 GLY A C 1
ATOM 755 O O . GLY A 1 96 ? 3.581 7.444 -11.659 1.00 85.94 96 GLY A O 1
ATOM 756 N N . ARG A 1 97 ? 5.135 6.238 -12.740 1.00 85.81 97 ARG A N 1
ATOM 757 C CA . ARG A 1 97 ? 4.234 5.720 -13.781 1.00 85.81 97 ARG A CA 1
ATOM 758 C C . ARG A 1 97 ? 3.124 4.855 -13.202 1.00 85.81 97 ARG A C 1
ATOM 760 O O . ARG A 1 97 ? 1.995 4.958 -13.663 1.00 85.81 97 ARG A O 1
ATOM 767 N N . VAL A 1 98 ? 3.433 4.044 -12.194 1.00 85.50 98 VAL A N 1
ATOM 768 C CA . VAL A 1 98 ? 2.465 3.127 -11.564 1.00 85.50 98 VAL A CA 1
ATOM 769 C C . VAL A 1 98 ? 1.311 3.905 -10.964 1.00 85.50 98 VAL A C 1
ATOM 771 O O . VAL A 1 98 ? 0.160 3.659 -11.297 1.00 85.50 98 VAL A O 1
ATOM 774 N N . TRP A 1 99 ? 1.630 4.925 -10.166 1.00 89.69 99 TRP A N 1
ATOM 775 C CA . TRP A 1 99 ? 0.630 5.789 -9.550 1.00 89.69 99 TRP A CA 1
ATOM 776 C C . TRP A 1 99 ? -0.320 6.408 -10.581 1.00 89.69 99 TRP A C 1
ATOM 778 O O . TRP A 1 99 ? -1.522 6.477 -10.356 1.00 89.69 99 TRP A O 1
ATOM 788 N N . LYS A 1 100 ? 0.215 6.828 -11.733 1.00 88.81 100 LYS A N 1
ATOM 789 C CA . LYS A 1 100 ? -0.566 7.433 -12.822 1.00 88.81 100 LYS A CA 1
ATOM 790 C C . LYS A 1 100 ? -1.475 6.444 -13.554 1.00 88.81 100 LYS A C 1
ATOM 792 O O . LYS A 1 100 ? -2.438 6.888 -14.170 1.00 88.81 100 LYS A O 1
ATOM 797 N N . ARG A 1 101 ? -1.160 5.146 -13.536 1.00 87.81 101 ARG A N 1
ATOM 798 C CA . ARG A 1 101 ? -1.996 4.095 -14.138 1.00 87.81 101 ARG A CA 1
ATOM 799 C C . ARG A 1 101 ? -3.076 3.592 -13.190 1.00 87.81 101 ARG A C 1
ATOM 801 O O . ARG A 1 101 ? -4.130 3.174 -13.658 1.00 87.81 101 ARG A O 1
ATOM 808 N N . CYS A 1 102 ? -2.828 3.646 -11.881 1.00 89.94 102 CYS A N 1
ATOM 809 C CA . CYS A 1 102 ? -3.786 3.191 -10.886 1.00 89.94 102 CYS A CA 1
ATOM 810 C C . CYS A 1 102 ? -5.109 3.958 -10.998 1.00 89.94 102 CYS A C 1
ATOM 812 O O . CYS A 1 102 ? -5.156 5.184 -10.872 1.00 89.94 102 CYS A O 1
ATOM 814 N N . GLY A 1 103 ? -6.204 3.216 -11.172 1.00 91.12 103 GLY A N 1
ATOM 815 C CA . GLY A 1 103 ? -7.546 3.775 -11.087 1.00 91.12 103 GLY A CA 1
ATOM 816 C C . GLY A 1 103 ? -7.804 4.355 -9.695 1.00 91.12 103 GLY A C 1
ATOM 817 O O . GLY A 1 103 ? -7.467 3.741 -8.679 1.00 91.12 103 GLY A O 1
ATOM 818 N N . ARG A 1 104 ? -8.432 5.535 -9.640 1.00 93.31 104 ARG A N 1
ATOM 819 C CA . ARG A 1 104 ? -8.775 6.208 -8.376 1.00 93.31 104 ARG A CA 1
ATOM 820 C C . ARG A 1 104 ? -9.636 5.322 -7.472 1.00 93.31 104 ARG A C 1
ATOM 822 O O . ARG A 1 104 ? -9.428 5.306 -6.265 1.00 93.31 104 ARG A O 1
ATOM 829 N N . GLU A 1 105 ? -10.560 4.566 -8.056 1.00 96.06 105 GLU A N 1
ATOM 830 C CA . GLU A 1 105 ? -11.425 3.632 -7.328 1.00 96.06 105 GLU A CA 1
ATOM 831 C C . GLU A 1 105 ? -10.624 2.517 -6.652 1.00 96.06 105 GLU A C 1
ATOM 833 O O . GLU A 1 105 ? -10.829 2.270 -5.469 1.00 96.06 105 GLU A O 1
ATOM 838 N N . ALA A 1 106 ? -9.650 1.917 -7.343 1.00 96.44 106 ALA A N 1
ATOM 839 C CA . ALA A 1 106 ? -8.788 0.885 -6.767 1.00 96.44 106 ALA A CA 1
ATOM 840 C C . ALA A 1 106 ? -7.889 1.429 -5.644 1.00 96.44 106 ALA A C 1
ATOM 842 O O . ALA A 1 106 ? -7.720 0.774 -4.615 1.00 96.44 106 ALA A O 1
ATOM 843 N N . LEU A 1 107 ? -7.359 2.649 -5.799 1.00 96.81 107 LEU A N 1
ATOM 844 C CA . LEU A 1 107 ? -6.600 3.326 -4.739 1.00 96.81 107 LEU A CA 1
ATOM 845 C C . LEU A 1 107 ? -7.464 3.564 -3.492 1.00 96.81 107 LEU A C 1
ATOM 847 O O . LEU A 1 107 ? -7.025 3.272 -2.380 1.00 96.81 107 LEU A O 1
ATOM 851 N N . ASN A 1 108 ? -8.692 4.059 -3.675 1.00 97.69 108 ASN A N 1
ATOM 852 C CA . ASN A 1 108 ? -9.641 4.277 -2.582 1.00 97.69 108 ASN A CA 1
ATOM 853 C C . ASN A 1 108 ? -10.062 2.959 -1.917 1.00 97.69 108 ASN A C 1
ATOM 855 O O . ASN A 1 108 ? -10.046 2.864 -0.691 1.00 97.69 108 ASN A O 1
ATOM 859 N N . ALA A 1 109 ? -10.388 1.933 -2.707 1.00 98.06 109 ALA A N 1
ATOM 860 C CA . ALA A 1 109 ? -10.765 0.611 -2.210 1.00 98.06 109 ALA A CA 1
ATOM 861 C C . ALA A 1 109 ? -9.654 0.003 -1.346 1.00 98.06 109 ALA A C 1
ATOM 863 O O . ALA A 1 109 ? -9.903 -0.410 -0.211 1.00 98.06 109 ALA A O 1
ATOM 864 N N . PHE A 1 110 ? -8.409 0.024 -1.833 1.00 97.94 110 PHE A N 1
ATOM 865 C CA . PHE A 1 110 ? -7.280 -0.497 -1.068 1.00 97.94 110 PHE A CA 1
ATOM 866 C C . PHE A 1 110 ? -7.027 0.318 0.198 1.00 97.94 110 PHE A C 1
ATOM 868 O O . PHE A 1 110 ? -6.837 -0.260 1.266 1.00 97.94 110 PHE A O 1
ATOM 875 N N . ALA A 1 111 ? -7.040 1.651 0.114 1.00 98.25 111 ALA A N 1
ATOM 876 C CA . ALA A 1 111 ? -6.784 2.497 1.274 1.00 98.25 111 ALA A CA 1
ATOM 877 C C . ALA A 1 111 ? -7.815 2.270 2.393 1.00 98.25 111 ALA A C 1
ATOM 879 O O . ALA A 1 111 ? -7.422 2.121 3.551 1.00 98.25 111 ALA A O 1
ATOM 880 N N . ARG A 1 112 ? -9.101 2.131 2.048 1.00 98.56 112 ARG A N 1
ATOM 881 C CA . ARG A 1 112 ? -10.173 1.803 3.002 1.00 98.56 112 ARG A CA 1
ATOM 882 C C . ARG A 1 112 ? -9.992 0.426 3.624 1.00 98.56 112 ARG A C 1
ATOM 884 O O . ARG A 1 112 ? -10.035 0.297 4.849 1.00 98.56 112 ARG A O 1
ATOM 891 N N . ALA A 1 113 ? -9.780 -0.599 2.798 1.00 98.56 113 ALA A N 1
ATOM 892 C CA . ALA A 1 113 ? -9.586 -1.964 3.279 1.00 98.56 113 ALA A CA 1
ATOM 893 C C . ALA A 1 113 ? -8.355 -2.056 4.194 1.00 98.56 113 ALA A C 1
ATOM 895 O O . ALA A 1 113 ? -8.406 -2.661 5.267 1.00 98.56 113 ALA A O 1
ATOM 896 N N . ASN A 1 114 ? -7.264 -1.386 3.820 1.00 98.44 114 ASN A N 1
ATOM 897 C CA . ASN A 1 114 ? -6.042 -1.344 4.607 1.00 98.44 114 ASN A CA 1
ATOM 898 C C . ASN A 1 114 ? -6.221 -0.574 5.927 1.00 98.44 114 ASN A C 1
ATOM 900 O O . ASN A 1 114 ? -5.727 -1.026 6.960 1.00 98.44 114 ASN A O 1
ATOM 904 N N . ALA A 1 115 ? -6.960 0.540 5.933 1.00 98.62 115 ALA A N 1
ATOM 905 C CA . ALA A 1 115 ? -7.296 1.273 7.155 1.00 98.62 115 ALA A CA 1
ATOM 906 C C . ALA A 1 115 ? -8.111 0.408 8.129 1.00 98.62 115 ALA A C 1
ATOM 908 O O . ALA A 1 115 ? -7.739 0.268 9.295 1.00 98.62 115 ALA A O 1
ATOM 909 N N . ARG A 1 116 ? -9.158 -0.270 7.637 1.00 98.69 116 ARG A N 1
ATOM 910 C CA . ARG A 1 116 ? -9.975 -1.201 8.438 1.00 98.69 116 ARG A CA 1
ATOM 911 C C . ARG A 1 116 ? -9.140 -2.353 9.010 1.00 98.69 116 ARG A C 1
ATOM 913 O O . ARG A 1 116 ? -9.301 -2.696 10.182 1.00 98.69 116 ARG A O 1
ATOM 920 N N . MET A 1 117 ? -8.234 -2.927 8.213 1.00 98.31 117 MET A N 1
ATOM 921 C CA . MET A 1 117 ? -7.319 -3.981 8.663 1.00 98.31 117 MET A CA 1
ATOM 922 C C . MET A 1 117 ? -6.396 -3.497 9.787 1.00 98.31 117 MET A C 1
ATOM 924 O O . MET A 1 117 ? -6.330 -4.130 10.841 1.00 98.31 117 MET A O 1
ATOM 928 N N . ASN A 1 118 ? -5.719 -2.361 9.595 1.00 98.25 118 ASN A N 1
ATOM 929 C CA . ASN A 1 118 ? -4.796 -1.820 10.595 1.00 98.25 118 ASN A CA 1
ATOM 930 C C . ASN A 1 118 ? -5.527 -1.445 11.888 1.00 98.25 118 ASN A C 1
ATOM 932 O O . ASN A 1 118 ? -5.072 -1.811 12.970 1.00 98.25 118 ASN A O 1
ATOM 936 N N . ARG A 1 119 ? -6.709 -0.821 11.795 1.00 98.56 119 ARG A N 1
ATOM 937 C CA . ARG A 1 119 ? -7.547 -0.522 12.965 1.00 98.56 119 ARG A CA 1
ATOM 938 C C . ARG A 1 119 ? -7.950 -1.789 13.720 1.00 98.56 119 ARG A C 1
ATOM 940 O O . ARG A 1 119 ? -7.919 -1.809 14.951 1.00 98.56 119 ARG A O 1
ATOM 947 N N . ARG A 1 120 ? -8.283 -2.874 13.007 1.00 98.25 120 ARG A N 1
ATOM 948 C CA . ARG A 1 120 ? -8.563 -4.173 13.636 1.00 98.25 120 ARG A CA 1
ATOM 949 C C . ARG A 1 120 ? -7.336 -4.726 14.362 1.00 98.25 120 ARG A C 1
ATOM 951 O O . ARG A 1 120 ? -7.493 -5.219 15.475 1.00 98.25 120 ARG A O 1
ATOM 958 N N . PHE A 1 121 ? -6.147 -4.664 13.764 1.00 97.12 121 PHE A N 1
ATOM 959 C CA . PHE A 1 121 ? -4.921 -5.156 14.399 1.00 97.12 121 PHE A CA 1
ATOM 960 C C . PHE A 1 121 ? -4.513 -4.331 15.622 1.00 97.12 121 PHE A C 1
ATOM 962 O O . PHE A 1 121 ? -4.200 -4.930 16.649 1.00 97.12 121 PHE A O 1
ATOM 969 N N . ALA A 1 122 ? -4.624 -3.002 15.564 1.00 97.94 122 ALA A N 1
ATOM 970 C CA . ALA A 1 122 ? -4.420 -2.134 16.724 1.00 97.94 122 ALA A CA 1
ATOM 971 C C . ALA A 1 122 ? -5.372 -2.496 17.879 1.00 97.94 122 ALA A C 1
ATOM 973 O O . ALA A 1 122 ? -4.939 -2.670 19.015 1.00 97.94 122 ALA A O 1
ATOM 974 N N . GLY A 1 123 ? -6.656 -2.732 17.584 1.00 97.94 123 GLY A N 1
ATOM 975 C CA . GLY A 1 123 ? -7.635 -3.143 18.597 1.00 97.94 123 GLY A CA 1
ATOM 976 C C . GLY A 1 123 ? -7.381 -4.526 19.213 1.00 97.94 123 GLY A C 1
ATOM 977 O O . GLY A 1 123 ? -7.791 -4.775 20.343 1.00 97.94 123 GLY A O 1
ATOM 978 N N . LEU A 1 124 ? -6.704 -5.432 18.497 1.00 97.62 124 LEU A N 1
ATOM 979 C CA . LEU A 1 124 ? -6.326 -6.749 19.026 1.00 97.62 124 LEU A CA 1
ATOM 980 C C . LEU A 1 124 ? -5.098 -6.694 19.944 1.00 97.62 124 LEU A C 1
ATOM 982 O O . LEU A 1 124 ? -4.901 -7.623 20.726 1.00 97.62 124 LEU A O 1
ATOM 986 N N . ARG A 1 125 ? -4.266 -5.651 19.834 1.00 96.44 125 ARG A N 1
ATOM 987 C CA . ARG A 1 125 ? -3.014 -5.497 20.588 1.00 96.44 125 ARG A CA 1
ATOM 988 C C . ARG A 1 125 ? -2.829 -4.040 21.036 1.00 96.44 125 ARG A C 1
ATOM 990 O O . ARG A 1 125 ? -1.935 -3.355 20.541 1.00 96.44 125 ARG A O 1
ATOM 997 N N . PRO A 1 126 ? -3.661 -3.557 21.974 1.00 94.00 126 PRO A N 1
ATOM 998 C CA . PRO A 1 126 ? -3.684 -2.145 22.364 1.00 94.00 126 PRO A CA 1
ATOM 999 C C . PRO A 1 126 ? -2.378 -1.652 23.009 1.00 94.00 126 PRO A C 1
ATOM 1001 O O . PRO A 1 126 ? -2.097 -0.458 22.974 1.00 94.00 126 PRO A O 1
ATOM 1004 N N . ASP A 1 127 ? -1.566 -2.554 23.565 1.00 96.31 127 ASP A N 1
ATOM 1005 C CA . ASP A 1 127 ? -0.283 -2.204 24.189 1.00 96.31 127 ASP A CA 1
ATOM 1006 C C . ASP A 1 127 ? 0.834 -1.935 23.157 1.00 96.31 127 ASP A C 1
ATOM 1008 O O . ASP A 1 127 ? 1.874 -1.355 23.480 1.00 96.31 127 ASP A O 1
ATOM 1012 N N . GLU A 1 128 ? 0.631 -2.322 21.895 1.00 96.12 128 GLU A N 1
ATOM 1013 C CA . GLU A 1 128 ? 1.593 -2.130 20.811 1.00 96.12 128 GLU A CA 1
ATOM 1014 C C . GLU A 1 128 ? 1.362 -0.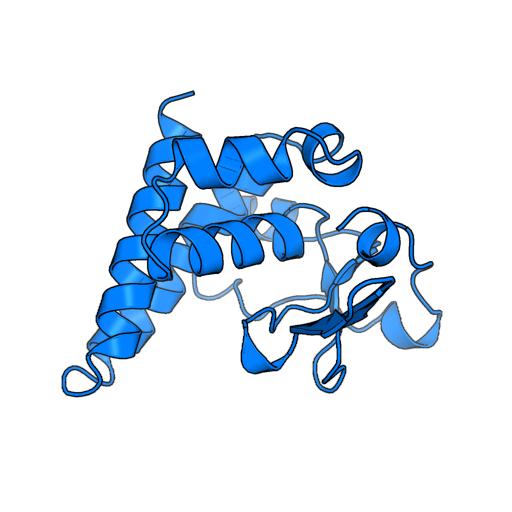787 20.100 1.00 96.12 128 GLU A C 1
ATOM 1016 O O . GLU A 1 128 ? 0.700 -0.702 19.068 1.00 96.12 128 GLU A O 1
ATOM 1021 N N . GLN A 1 129 ? 1.960 0.284 20.631 1.00 94.69 129 GLN A N 1
ATOM 1022 C CA . GLN A 1 129 ? 1.776 1.660 20.131 1.00 94.69 129 GLN A CA 1
ATOM 1023 C C . GLN A 1 129 ? 2.061 1.837 18.628 1.00 94.69 129 GLN A C 1
ATOM 1025 O O . GLN A 1 129 ? 1.468 2.695 17.976 1.00 94.69 129 GLN A O 1
ATOM 1030 N N . TRP A 1 130 ? 2.957 1.027 18.060 1.00 94.38 130 TRP A N 1
ATOM 1031 C CA . TRP A 1 130 ? 3.276 1.079 16.635 1.00 94.38 130 TRP A CA 1
ATOM 1032 C C . TRP A 1 130 ? 2.098 0.629 15.750 1.00 94.38 130 TRP A C 1
ATOM 1034 O O . TRP A 1 130 ? 1.938 1.161 14.652 1.00 94.38 130 TRP A O 1
ATOM 1044 N N . LEU A 1 131 ? 1.239 -0.286 16.223 1.00 96.44 131 LEU A N 1
ATOM 1045 C CA . LEU A 1 131 ? 0.023 -0.688 15.505 1.00 96.44 131 LEU A CA 1
ATOM 1046 C C . LEU A 1 131 ? -1.007 0.440 15.481 1.00 96.44 131 LEU A C 1
ATOM 1048 O O . LEU A 1 131 ? -1.642 0.664 14.452 1.00 96.44 131 LEU A O 1
ATOM 1052 N N . GLU A 1 132 ? -1.138 1.184 16.581 1.00 97.62 132 GLU A N 1
ATOM 1053 C CA . GLU A 1 132 ? -2.001 2.369 16.623 1.00 97.62 132 GLU A CA 1
ATOM 1054 C C . GLU A 1 132 ? -1.494 3.452 15.660 1.00 97.62 132 GLU A C 1
ATOM 1056 O O . GLU A 1 132 ? -2.275 4.006 14.887 1.00 97.62 132 GLU A O 1
ATOM 1061 N N . ALA A 1 133 ? -0.180 3.699 15.624 1.00 96.56 133 ALA A N 1
ATOM 1062 C CA . ALA A 1 133 ? 0.417 4.637 14.672 1.00 96.56 133 ALA A CA 1
ATOM 1063 C C . ALA A 1 133 ? 0.151 4.232 13.209 1.00 96.56 133 ALA A C 1
ATOM 1065 O O . ALA A 1 133 ? -0.195 5.079 12.383 1.00 96.56 133 ALA A O 1
ATOM 1066 N N . MET A 1 134 ? 0.248 2.936 12.892 1.00 98.00 134 MET A N 1
ATOM 1067 C CA . MET A 1 134 ? -0.089 2.405 11.567 1.00 98.00 134 MET A CA 1
ATOM 1068 C C . MET A 1 134 ? -1.577 2.563 11.228 1.00 98.00 134 MET A C 1
ATOM 1070 O O . MET A 1 134 ? -1.904 2.926 10.097 1.00 98.00 134 MET A O 1
ATOM 1074 N N . ALA A 1 135 ? -2.480 2.341 12.189 1.00 98.50 135 ALA A N 1
ATOM 1075 C CA . ALA A 1 135 ? -3.916 2.544 11.997 1.00 98.50 135 ALA A CA 1
ATOM 1076 C C . ALA A 1 135 ? -4.248 4.011 11.692 1.00 98.50 135 ALA A C 1
ATOM 1078 O O . ALA A 1 135 ? -4.904 4.291 10.688 1.00 98.50 135 ALA A O 1
ATOM 1079 N N . VAL A 1 136 ? -3.717 4.946 12.486 1.00 98.50 136 VAL A N 1
ATOM 1080 C CA . VAL A 1 136 ? -3.895 6.392 12.271 1.00 98.50 136 VAL A CA 1
ATOM 1081 C C . VAL A 1 136 ? -3.327 6.832 10.919 1.00 98.50 136 VAL A C 1
ATOM 1083 O O . VAL A 1 136 ? -3.957 7.616 10.204 1.00 98.50 136 VAL A O 1
ATOM 1086 N N . ALA A 1 137 ? -2.157 6.319 10.531 1.00 98.62 137 ALA A N 1
ATOM 1087 C CA . ALA A 1 137 ? -1.554 6.623 9.238 1.00 98.62 137 ALA A CA 1
ATOM 1088 C C . ALA A 1 137 ? -2.401 6.102 8.064 1.00 98.62 137 ALA A C 1
ATOM 1090 O O . ALA A 1 137 ? -2.608 6.821 7.083 1.00 98.62 137 ALA A O 1
ATOM 1091 N N . ALA A 1 138 ? -2.918 4.875 8.169 1.00 98.69 138 ALA A N 1
ATOM 1092 C CA . ALA A 1 138 ? -3.753 4.266 7.139 1.00 98.69 138 ALA A CA 1
ATOM 1093 C C . ALA A 1 138 ? -5.094 4.999 6.969 1.00 98.69 138 ALA A C 1
ATOM 1095 O O . ALA A 1 138 ? -5.517 5.241 5.839 1.00 98.69 138 ALA A O 1
ATOM 1096 N N . GLU A 1 139 ? -5.725 5.413 8.068 1.00 98.75 139 GLU A N 1
ATOM 1097 C CA . GLU A 1 139 ? -6.946 6.228 8.047 1.00 98.75 139 GLU A CA 1
ATOM 1098 C C . GLU A 1 139 ? -6.693 7.605 7.433 1.00 98.75 139 GLU A C 1
ATOM 1100 O O . GLU A 1 139 ? -7.380 7.992 6.489 1.00 98.75 139 GLU A O 1
ATOM 1105 N N . SER A 1 140 ? -5.640 8.297 7.876 1.00 98.62 140 SER A N 1
ATOM 1106 C CA . SER A 1 140 ? -5.262 9.614 7.342 1.00 98.62 140 SER A CA 1
ATOM 1107 C C . SER A 1 140 ? -5.013 9.574 5.833 1.00 98.62 140 SER A C 1
ATOM 1109 O O . SER A 1 140 ? -5.367 10.506 5.104 1.00 98.62 140 SER A O 1
ATOM 1111 N N . TRP A 1 141 ? -4.396 8.492 5.352 1.00 98.56 141 TRP A N 1
ATOM 1112 C CA . TRP A 1 141 ? -4.191 8.251 3.929 1.00 98.56 141 TRP A CA 1
ATOM 1113 C C . TRP A 1 141 ? -5.504 7.985 3.184 1.00 98.56 141 TRP A C 1
ATOM 1115 O O . TRP A 1 141 ? -5.739 8.589 2.136 1.00 98.56 141 TRP A O 1
ATOM 1125 N N . SER A 1 142 ? -6.372 7.129 3.729 1.00 98.50 142 SER A N 1
ATOM 1126 C CA . SER A 1 142 ? -7.684 6.829 3.145 1.00 98.50 142 SER A CA 1
ATOM 1127 C C . SER A 1 142 ? -8.529 8.090 2.989 1.00 98.50 142 SER A C 1
ATOM 1129 O O . SER A 1 142 ? -8.990 8.390 1.891 1.00 98.50 142 SER A O 1
ATOM 1131 N N . GLU A 1 143 ? -8.666 8.887 4.047 1.00 98.25 143 GLU A N 1
ATOM 1132 C CA . GLU A 1 143 ? -9.439 10.130 3.991 1.00 98.25 143 GLU A CA 1
ATOM 1133 C C . GLU A 1 143 ? -8.855 11.149 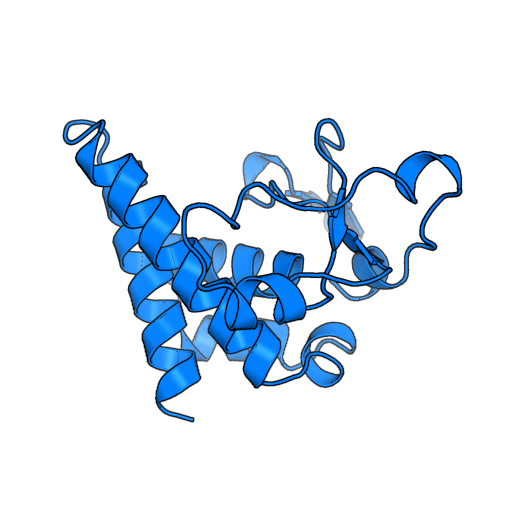3.002 1.00 98.25 143 GLU A C 1
ATOM 1135 O O . GLU A 1 143 ? -9.576 11.932 2.384 1.00 98.25 143 GLU A O 1
ATOM 1140 N N . HIS A 1 144 ? -7.527 11.185 2.858 1.00 97.81 144 HIS A N 1
ATOM 1141 C CA . HIS A 1 144 ? -6.872 12.071 1.898 1.00 97.81 144 HIS A CA 1
ATOM 1142 C C . HIS A 1 144 ? -7.243 11.728 0.456 1.00 97.81 144 HIS A C 1
ATOM 1144 O O . HIS A 1 144 ? -7.483 12.641 -0.336 1.00 97.81 144 HIS A O 1
ATOM 1150 N N . LEU A 1 145 ? -7.326 10.439 0.121 1.00 95.75 145 LEU A N 1
ATOM 1151 C CA . LEU A 1 145 ? -7.725 10.007 -1.217 1.00 95.75 145 LEU A CA 1
ATOM 1152 C C . LEU A 1 145 ? -9.210 10.247 -1.511 1.00 95.75 145 LEU A C 1
ATOM 1154 O O . LEU A 1 145 ? -9.542 10.476 -2.672 1.00 95.75 145 LEU A O 1
ATOM 1158 N N . GLU A 1 146 ? -10.070 10.252 -0.489 1.00 93.81 146 GLU A N 1
ATOM 1159 C CA . GLU A 1 146 ? -11.509 10.527 -0.620 1.00 93.81 146 GLU A CA 1
ATOM 1160 C C . GLU A 1 146 ? -11.840 12.008 -0.831 1.00 93.81 146 GLU A C 1
ATOM 1162 O O . GLU A 1 146 ? -12.863 12.336 -1.427 1.00 93.81 146 GLU A O 1
ATOM 1167 N N . ARG A 1 147 ? -10.991 12.918 -0.341 1.00 90.62 147 ARG A N 1
ATOM 1168 C CA . ARG A 1 147 ? -11.193 14.373 -0.460 1.00 90.62 147 ARG A CA 1
ATOM 1169 C C . ARG A 1 147 ? -10.796 14.954 -1.827 1.00 90.62 147 ARG A C 1
ATOM 1171 O O . ARG A 1 147 ? -10.877 16.171 -1.995 1.00 90.62 147 ARG A O 1
ATOM 1178 N N . ARG A 1 148 ? -10.323 14.133 -2.766 1.00 70.88 148 ARG A N 1
ATOM 1179 C CA . ARG A 1 148 ? -9.829 14.539 -4.093 1.00 70.88 148 ARG A CA 1
ATOM 1180 C C . ARG A 1 148 ? -10.679 13.961 -5.211 1.00 70.88 148 ARG A C 1
ATOM 1182 O O . ARG A 1 148 ? -10.857 14.695 -6.205 1.00 70.88 148 ARG A O 1
#

Organism: NCBI:txid220378